Protein AF-A0A813FHL9-F1 (afdb_monomer)

Organism: Polarella glacialis (NCBI:txid89957)

Mean predicted aligned error: 2.97 Å

Solvent-accessible surface area (backbone atoms only — not comparable to full-atom values): 8102 Å² total; per-residue (Å²): 130,76,44,78,50,72,41,61,72,48,93,92,56,60,74,73,78,47,56,90,54,62,83,43,96,44,47,47,83,42,82,35,44,56,59,36,57,68,48,47,50,51,54,36,64,77,66,66,61,61,65,46,76,47,72,78,59,60,77,58,60,78,54,15,73,80,38,45,64,62,32,35,42,39,28,30,46,10,44,53,36,48,51,53,50,33,56,78,71,63,42,82,44,76,46,76,64,78,65,74,43,21,58,22,81,72,71,90,77,63,81,88,55,98,82,57,66,80,42,44,79,46,55,38,29,42,23,45,42,50,27,50,54,50,65,75,72,108

Secondary structure (DSSP, 8-state):
--EEEEE---TT--GGGTGGGTT-TTEEEEE--TT-HHHHHHHHHHHT--EEEE------HHHHHH-HHHHHIIIIIHHHHHHHHHHHTT--EEEE---GGGG---TTSPPP-TTSPP---SHHHHHHHHHHHHHHH-

Nearest PDB structures (foldseek):
  1lrk-assembly1_A  TM=9.056E-01  e=1.031E-09  Escherichia coli
  1kvs-assembly1_A  TM=9.029E-01  e=2.023E-09  Escherichia coli
  6k0g-assembly1_A  TM=8.890E-01  e=2.998E-08  Bifidobacterium longum subsp. longum JCM 1217
  1rpn-assembly3_C  TM=8.419E-01  e=6.648E-08  Pseudomonas aeruginosa
  2z95-assembly1_C  TM=8.115E-01  e=9.031E-08  Aquifex aeolicus VF5

Foldseek 3Di:
DAEEAEEQCPPPDDVVVCVVPCPPPRYDYQHDALLDLVSLLCSCVVVVDQAEEDPWFDADQVVCVVCLVVRLSRLQSSLLSNVVSCVVSVRPYYHYDADPLQLPDCPPNDDDDPPRHGDHDGSNSVSRVNSVVSVVVD

pLDDT: mean 96.05, std 3.8, range [76.69, 98.81]

Structure (mmCIF, N/CA/C/O backbone):
data_AF-A0A813FHL9-F1
#
_entry.id   AF-A0A813FHL9-F1
#
loop_
_atom_site.group_PDB
_atom_site.id
_atom_site.type_symbol
_atom_site.label_atom_id
_atom_site.label_alt_id
_atom_site.label_comp_id
_atom_site.label_asym_id
_atom_site.label_entity_id
_atom_site.label_seq_id
_atom_site.pdbx_PDB_ins_code
_atom_site.Cartn_x
_atom_site.Cartn_y
_atom_site.Cartn_z
_atom_site.occupancy
_atom_site.B_iso_or_equiv
_atom_site.auth_seq_id
_atom_site.auth_comp_id
_atom_site.auth_asym_id
_atom_site.auth_atom_id
_atom_site.pdbx_PDB_model_num
ATOM 1 N N . VAL A 1 1 ? -21.629 2.687 7.165 1.00 89.56 1 VAL A N 1
ATOM 2 C CA . VAL A 1 1 ? -20.211 2.277 7.051 1.00 89.56 1 VAL A CA 1
ATOM 3 C C . VAL A 1 1 ? -19.360 3.407 7.592 1.00 89.56 1 VAL A C 1
ATOM 5 O O . VAL A 1 1 ? -19.623 4.548 7.219 1.00 89.56 1 VAL A O 1
ATOM 8 N N . PHE A 1 2 ? -18.445 3.101 8.508 1.00 96.50 2 PHE A N 1
ATOM 9 C CA . PHE A 1 2 ? -17.491 4.048 9.085 1.00 96.50 2 PHE A CA 1
ATOM 10 C C . PHE A 1 2 ? -16.114 3.811 8.451 1.00 96.50 2 PHE A C 1
ATOM 12 O O . PHE A 1 2 ? -15.751 2.657 8.239 1.00 96.50 2 PHE A O 1
ATOM 19 N N . PHE A 1 3 ? -15.377 4.873 8.129 1.00 97.81 3 PHE A N 1
ATOM 20 C CA . PHE A 1 3 ? -14.071 4.799 7.475 1.00 97.81 3 PHE A CA 1
ATOM 21 C C . PHE A 1 3 ? -12.968 5.372 8.366 1.00 97.81 3 PHE A C 1
ATOM 23 O O . PHE A 1 3 ? -13.123 6.434 8.964 1.00 97.81 3 PHE A O 1
ATOM 30 N N . VAL A 1 4 ? -11.824 4.695 8.393 1.00 98.19 4 VAL A N 1
ATOM 31 C CA . VAL A 1 4 ? -10.582 5.215 8.968 1.00 98.19 4 VAL A CA 1
ATOM 32 C C . VAL A 1 4 ? -9.633 5.481 7.806 1.00 98.19 4 VAL A C 1
ATOM 34 O O . VAL A 1 4 ? -9.189 4.546 7.144 1.00 98.19 4 VAL A O 1
ATOM 37 N N . CYS A 1 5 ? -9.358 6.751 7.523 1.00 98.19 5 CYS A N 1
ATOM 38 C CA . CYS A 1 5 ? -8.308 7.148 6.592 1.00 98.19 5 CYS A CA 1
ATOM 39 C C . CYS A 1 5 ? -6.994 7.197 7.375 1.00 98.19 5 CYS A C 1
ATOM 41 O O . CYS A 1 5 ? -6.797 8.103 8.181 1.00 98.19 5 CYS A O 1
ATOM 43 N N . PHE A 1 6 ? -6.153 6.181 7.187 1.00 98.56 6 PHE A N 1
ATOM 44 C CA . PHE A 1 6 ? -4.864 6.043 7.857 1.00 98.56 6 PHE A CA 1
ATOM 45 C C . PHE A 1 6 ? -3.740 6.364 6.872 1.00 98.56 6 PHE A C 1
ATOM 47 O O . PHE A 1 6 ? -3.578 5.649 5.885 1.00 98.56 6 PHE A O 1
ATOM 54 N N . ASP A 1 7 ? -3.006 7.447 7.113 1.00 98.25 7 ASP A N 1
ATOM 55 C CA . ASP A 1 7 ? -1.997 7.963 6.182 1.00 98.25 7 ASP A CA 1
ATOM 56 C C . ASP A 1 7 ? -0.874 8.67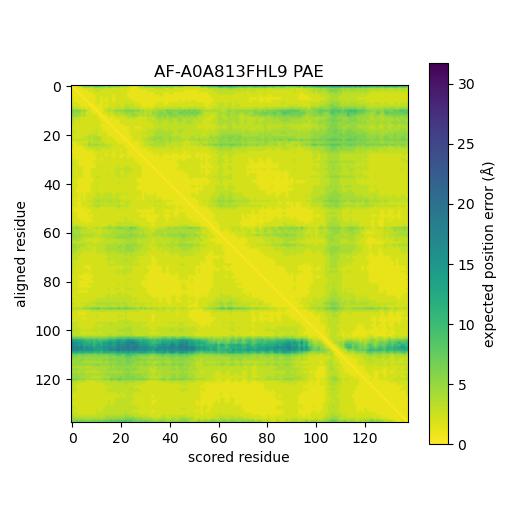7 6.947 1.00 98.25 7 ASP A C 1
ATOM 58 O O . ASP A 1 7 ? -1.129 9.324 7.962 1.00 98.25 7 ASP A O 1
ATOM 62 N N . ASN A 1 8 ? 0.370 8.581 6.477 1.00 97.19 8 ASN A N 1
ATOM 63 C CA . ASN A 1 8 ? 1.525 9.211 7.132 1.00 97.19 8 ASN A CA 1
ATOM 64 C C . ASN A 1 8 ? 1.859 10.602 6.572 1.00 97.19 8 ASN A C 1
ATOM 66 O O . ASN A 1 8 ? 2.890 11.163 6.933 1.00 97.19 8 ASN A O 1
ATOM 70 N N . LEU A 1 9 ? 1.035 11.131 5.659 1.00 96.81 9 LEU A N 1
ATOM 71 C CA . LEU A 1 9 ? 1.247 12.397 4.956 1.00 96.81 9 LEU A CA 1
ATOM 72 C C . LEU A 1 9 ? 2.623 12.490 4.276 1.00 96.81 9 LEU A C 1
ATOM 74 O O . LEU A 1 9 ? 3.157 13.583 4.076 1.00 96.81 9 LEU A O 1
ATOM 78 N N . SER A 1 10 ? 3.202 11.337 3.922 1.00 93.81 10 SER A N 1
ATOM 79 C CA . SER A 1 1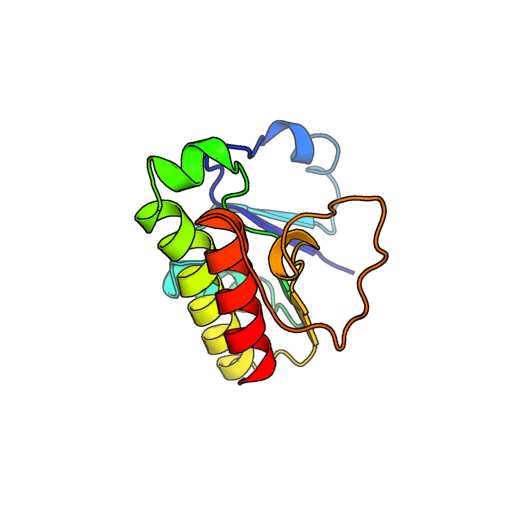0 ? 4.472 11.279 3.206 1.00 93.81 10 SER A CA 1
ATOM 80 C C . SER A 1 10 ? 4.333 11.813 1.783 1.00 93.81 10 SER A C 1
ATOM 82 O O . SER A 1 10 ? 3.255 12.173 1.305 1.00 93.81 10 SER A O 1
ATOM 84 N N . GLU A 1 11 ? 5.465 11.915 1.099 1.00 86.69 11 GLU A N 1
ATOM 85 C CA . GLU A 1 11 ? 5.529 12.548 -0.206 1.00 86.69 11 GLU A CA 1
ATOM 86 C C . GLU A 1 11 ? 4.580 11.886 -1.223 1.00 86.69 11 GLU A C 1
ATOM 88 O O . GLU A 1 11 ? 4.616 10.675 -1.426 1.00 86.69 11 GLU A O 1
ATOM 93 N N . GLY A 1 12 ? 3.724 12.701 -1.849 1.00 86.69 12 GLY A N 1
ATOM 94 C CA . GLY A 1 12 ? 2.619 12.250 -2.706 1.00 86.69 12 GLY A CA 1
ATOM 95 C C . GLY A 1 12 ? 1.240 12.321 -2.034 1.00 86.69 12 GLY A C 1
ATOM 96 O O . GLY A 1 12 ? 0.229 12.329 -2.734 1.00 86.69 12 GLY A O 1
ATOM 97 N N . SER A 1 13 ? 1.187 12.450 -0.706 1.00 92.88 13 SER A N 1
ATOM 98 C CA . SER A 1 13 ? -0.044 12.695 0.050 1.00 92.88 13 SER A CA 1
ATOM 99 C C . SER A 1 13 ? -0.360 14.192 0.150 1.00 92.88 13 SER A C 1
ATOM 101 O O . SER A 1 13 ? 0.526 15.049 0.109 1.00 92.88 13 SER A O 1
ATOM 103 N N . ASN A 1 14 ? -1.645 14.527 0.280 1.00 94.75 14 ASN A N 1
ATOM 104 C CA . ASN A 1 14 ? -2.104 15.896 0.493 1.00 94.75 14 ASN A CA 1
ATOM 105 C C . ASN A 1 14 ? -3.335 15.907 1.404 1.00 94.75 14 ASN A C 1
ATOM 107 O O . ASN A 1 14 ? -4.420 15.481 1.000 1.00 94.75 14 ASN A O 1
ATOM 111 N N . ARG A 1 15 ? -3.182 16.456 2.616 1.00 94.38 15 ARG A N 1
ATOM 112 C CA . ARG A 1 15 ? -4.263 16.583 3.608 1.00 94.38 15 ARG A CA 1
ATOM 113 C C . ARG A 1 15 ? -5.480 17.332 3.050 1.00 94.38 15 ARG A C 1
ATOM 115 O O . ARG A 1 15 ? -6.605 16.991 3.410 1.00 94.38 15 ARG A O 1
ATOM 122 N N . ALA A 1 16 ? -5.276 18.269 2.121 1.00 96.25 16 ALA A N 1
ATOM 123 C CA . ALA A 1 16 ? -6.355 19.019 1.483 1.00 96.25 16 ALA A CA 1
ATOM 124 C C . ALA A 1 16 ? -7.335 18.124 0.703 1.00 96.25 16 ALA A C 1
ATOM 126 O O . ALA A 1 16 ? -8.506 18.464 0.575 1.00 96.25 16 ALA A O 1
ATOM 127 N N . ASN A 1 17 ? -6.907 16.940 0.244 1.00 95.69 17 ASN A N 1
ATOM 128 C CA . ASN A 1 17 ? -7.800 15.982 -0.418 1.00 95.69 17 ASN A CA 1
ATOM 129 C C . ASN A 1 17 ? -8.852 15.400 0.545 1.00 95.69 17 ASN A C 1
ATOM 131 O O . ASN A 1 17 ? -9.908 14.949 0.106 1.00 95.69 17 ASN A O 1
ATOM 135 N N . PHE A 1 18 ? -8.574 15.408 1.853 1.00 96.06 18 PHE A N 1
ATOM 136 C CA . PHE A 1 18 ? -9.486 14.928 2.891 1.00 96.06 18 PHE A CA 1
ATOM 137 C C . PHE A 1 18 ? -10.434 16.024 3.404 1.00 96.06 18 PHE A C 1
ATOM 139 O O . PHE A 1 18 ? -11.531 15.724 3.876 1.00 96.06 18 PHE A O 1
ATOM 146 N N . GLU A 1 19 ? -10.047 17.298 3.309 1.00 95.00 19 GLU A N 1
ATOM 147 C CA . GLU A 1 19 ? -10.810 18.432 3.855 1.00 95.00 19 GLU A CA 1
ATOM 148 C C . GLU A 1 19 ? -12.287 18.474 3.425 1.00 95.00 19 GLU A C 1
ATOM 150 O O . GLU A 1 19 ? -13.134 18.658 4.305 1.00 95.00 19 GLU A O 1
ATOM 155 N N . PRO A 1 20 ? -12.656 18.222 2.148 1.00 97.06 20 PRO A N 1
ATOM 156 C CA . PRO A 1 20 ? -14.057 18.261 1.722 1.00 97.06 20 PRO A CA 1
ATOM 157 C C . PRO A 1 20 ? -14.964 17.269 2.459 1.00 97.06 20 PRO A C 1
ATOM 159 O O . PRO A 1 20 ? -16.177 17.468 2.517 1.00 97.06 20 PRO A O 1
ATOM 162 N N . ILE A 1 21 ? -14.390 16.199 3.019 1.00 96.56 21 ILE A N 1
ATOM 163 C CA . ILE A 1 21 ? -15.122 15.125 3.699 1.00 96.56 21 ILE A CA 1
ATOM 164 C C . ILE A 1 21 ? -14.841 15.059 5.205 1.00 96.56 21 ILE A C 1
ATOM 166 O O . ILE A 1 21 ? -15.453 14.248 5.896 1.00 96.56 21 ILE A O 1
ATOM 170 N N . ALA A 1 22 ? -13.988 15.936 5.743 1.00 94.88 22 ALA A N 1
ATOM 171 C CA . ALA A 1 22 ? -13.570 15.911 7.147 1.00 94.88 22 ALA A CA 1
ATOM 172 C C . ALA A 1 22 ? -14.719 16.122 8.151 1.00 94.88 22 ALA A C 1
ATOM 174 O O . ALA A 1 22 ? -14.620 15.718 9.307 1.00 94.88 22 ALA A O 1
ATOM 175 N N . TYR A 1 23 ? -15.814 16.746 7.713 1.00 95.50 23 TYR A N 1
ATOM 176 C CA . TYR A 1 23 ? -16.997 17.022 8.536 1.00 95.50 23 TYR A CA 1
ATOM 177 C C . TYR A 1 23 ? -18.020 15.874 8.536 1.00 95.50 23 TYR A C 1
ATOM 179 O O . TYR A 1 23 ? -19.024 15.938 9.252 1.00 95.50 23 TYR A O 1
ATOM 187 N N . ALA A 1 24 ? -17.820 14.841 7.711 1.00 97.44 24 ALA A N 1
ATOM 188 C CA . ALA A 1 24 ? -18.730 13.707 7.654 1.00 97.44 24 ALA A CA 1
ATOM 189 C C . ALA A 1 24 ? -18.625 12.868 8.938 1.00 97.44 24 ALA A C 1
ATOM 191 O O . ALA A 1 24 ? -17.544 12.548 9.418 1.00 97.44 24 ALA A O 1
ATOM 192 N N . LYS A 1 25 ? -19.772 12.464 9.497 1.00 96.94 25 LYS A N 1
ATOM 193 C CA . LYS A 1 25 ? -19.834 11.744 10.787 1.00 96.94 25 LYS A CA 1
ATOM 194 C C . LYS A 1 25 ? -19.284 10.316 10.735 1.00 96.94 25 LYS A C 1
ATOM 196 O O . LYS A 1 25 ? -19.173 9.667 11.770 1.00 96.94 25 LYS A O 1
ATOM 201 N N . ASN A 1 26 ? -19.032 9.797 9.538 1.00 97.50 26 ASN A N 1
ATOM 202 C CA . ASN A 1 26 ? -18.686 8.404 9.295 1.00 97.50 26 ASN A CA 1
ATOM 203 C C . ASN A 1 26 ? -17.280 8.221 8.708 1.00 97.50 26 ASN A C 1
ATOM 205 O O . ASN A 1 26 ? -17.019 7.194 8.085 1.00 97.50 26 ASN A O 1
ATOM 209 N N . ILE A 1 27 ? -16.392 9.198 8.889 1.00 98.00 27 ILE A N 1
ATOM 210 C CA . ILE A 1 27 ? -14.981 9.083 8.533 1.00 98.00 27 ILE A CA 1
ATOM 211 C C . ILE A 1 27 ? -14.111 9.799 9.564 1.00 98.00 27 ILE A C 1
ATOM 213 O O . ILE A 1 27 ? -14.502 10.823 10.117 1.00 98.00 27 ILE A O 1
ATOM 217 N N . VAL A 1 28 ? -12.922 9.262 9.812 1.00 97.69 28 VAL A N 1
ATOM 218 C CA . VAL A 1 28 ? -11.885 9.904 10.620 1.00 97.69 28 VAL A CA 1
ATOM 219 C C . VAL A 1 28 ? -10.546 9.821 9.896 1.00 97.69 28 VAL A C 1
ATOM 221 O O . VAL A 1 28 ? -10.282 8.848 9.191 1.00 97.69 28 VAL A O 1
ATOM 224 N N . PHE A 1 29 ? -9.713 10.846 10.065 1.00 98.19 29 PHE A N 1
ATOM 225 C CA . PHE A 1 29 ? -8.318 10.821 9.638 1.00 98.19 29 PHE A CA 1
ATOM 226 C C . PHE A 1 29 ? -7.436 10.458 10.830 1.00 98.19 29 PHE A C 1
ATOM 228 O O . PHE A 1 29 ? -7.516 11.110 11.872 1.00 98.19 29 PHE A O 1
ATOM 235 N N . VAL A 1 30 ? -6.592 9.447 10.664 1.00 98.19 30 VAL A N 1
ATOM 236 C CA . VAL A 1 30 ? -5.599 9.020 11.648 1.00 98.19 30 VAL A CA 1
ATOM 237 C C . VAL A 1 30 ? -4.237 9.119 10.985 1.00 98.19 30 VAL A C 1
ATOM 239 O O . VAL A 1 30 ? -3.961 8.425 10.011 1.00 98.19 30 VAL A O 1
ATOM 242 N N . GLU A 1 31 ? -3.388 9.996 11.508 1.00 98.06 31 GLU A N 1
ATOM 243 C CA . GLU A 1 31 ? -2.023 10.108 11.011 1.00 98.06 31 GLU A CA 1
ATOM 244 C C . GLU A 1 31 ? -1.186 8.938 11.533 1.00 98.06 31 GLU A C 1
ATOM 246 O O . GLU A 1 31 ? -1.120 8.707 12.743 1.00 98.06 31 GLU A O 1
ATOM 251 N N . GLY A 1 32 ? -0.561 8.184 10.632 1.00 98.12 32 GLY A N 1
ATOM 252 C CA . GLY A 1 32 ? 0.265 7.048 11.014 1.00 98.12 32 GLY A CA 1
ATOM 253 C C . GLY A 1 32 ? 0.887 6.314 9.834 1.00 98.12 32 GLY A C 1
ATOM 254 O O . GLY A 1 32 ? 0.414 6.379 8.704 1.00 98.12 32 GLY A O 1
ATOM 255 N N . ASP A 1 33 ? 1.980 5.607 10.114 1.00 98.19 33 ASP A N 1
ATOM 256 C CA . ASP A 1 33 ? 2.747 4.862 9.118 1.00 98.19 33 ASP A CA 1
ATOM 257 C C . ASP A 1 33 ? 2.395 3.373 9.152 1.00 98.19 33 ASP A C 1
ATOM 259 O O . ASP A 1 33 ? 2.401 2.750 10.215 1.00 98.19 33 ASP A O 1
ATOM 263 N N . VAL A 1 34 ? 2.113 2.788 7.986 1.00 98.12 34 VAL A N 1
ATOM 264 C CA . VAL A 1 34 ? 1.759 1.363 7.858 1.00 98.12 34 VAL A CA 1
ATOM 265 C C . VAL A 1 34 ? 2.904 0.423 8.236 1.00 98.12 34 VAL A C 1
ATOM 267 O O . VAL A 1 34 ? 2.657 -0.728 8.579 1.00 98.12 34 VAL A O 1
ATOM 270 N N . SER A 1 35 ? 4.151 0.900 8.226 1.00 97.50 35 SER A N 1
ATOM 271 C CA . SER A 1 35 ? 5.313 0.154 8.715 1.00 97.50 35 SER A CA 1
ATOM 272 C C . SER A 1 35 ? 5.477 0.204 10.241 1.00 97.50 35 SER A C 1
ATOM 274 O O . SER A 1 35 ? 6.285 -0.542 10.796 1.00 97.50 35 SER A O 1
ATOM 276 N N . SER A 1 36 ? 4.686 1.024 10.943 1.00 98.50 36 SER A N 1
ATOM 277 C CA . SER A 1 36 ? 4.631 1.054 12.404 1.00 98.50 36 SER A CA 1
ATOM 278 C C . SER A 1 36 ? 3.533 0.128 12.920 1.00 98.50 36 SER A C 1
ATOM 280 O O . SER A 1 36 ? 2.352 0.478 12.939 1.00 98.50 36 SER A O 1
ATOM 282 N N . GLU A 1 37 ? 3.923 -1.050 13.414 1.00 98.50 37 GLU A N 1
ATOM 283 C CA . GLU A 1 37 ? 2.973 -2.007 13.996 1.00 98.50 37 GLU A CA 1
ATOM 284 C C . GLU A 1 37 ? 2.145 -1.382 15.131 1.00 98.50 37 GLU A C 1
ATOM 286 O O . GLU A 1 37 ? 0.943 -1.623 15.222 1.00 98.50 37 GLU A O 1
ATOM 291 N N . VAL A 1 38 ? 2.764 -0.548 15.971 1.00 98.56 38 VAL A N 1
ATOM 292 C CA . VAL A 1 38 ? 2.079 0.127 17.083 1.00 98.56 38 VAL A CA 1
ATOM 293 C C . VAL A 1 38 ? 0.990 1.070 16.569 1.00 98.56 38 VAL A C 1
ATOM 295 O O . VAL A 1 38 ? -0.119 1.056 17.099 1.00 98.56 38 VAL A O 1
ATOM 298 N N . ALA A 1 39 ? 1.276 1.855 15.525 1.00 98.56 39 ALA A N 1
ATOM 299 C CA . ALA A 1 39 ? 0.305 2.789 14.958 1.00 98.56 39 ALA A CA 1
ATOM 300 C C . ALA A 1 39 ? -0.866 2.047 14.297 1.00 98.56 39 ALA A C 1
ATOM 302 O O . ALA A 1 39 ? -2.025 2.381 14.542 1.00 98.56 39 ALA A O 1
ATOM 303 N N . VAL A 1 40 ? -0.569 0.994 13.526 1.00 98.62 40 VAL A N 1
ATOM 304 C CA . VAL A 1 40 ? -1.585 0.150 12.881 1.00 98.62 40 VAL A CA 1
ATOM 305 C C . VAL A 1 40 ? -2.484 -0.520 13.922 1.00 98.62 40 VAL A C 1
ATOM 307 O O . VAL A 1 40 ? -3.708 -0.427 13.826 1.00 98.62 40 VAL A O 1
ATOM 310 N N . ARG A 1 41 ? -1.896 -1.155 14.947 1.00 98.56 41 ARG A N 1
ATOM 311 C CA . ARG A 1 41 ? -2.648 -1.778 16.048 1.00 98.56 41 ARG A CA 1
ATOM 312 C C . ARG A 1 41 ? -3.535 -0.762 16.760 1.00 98.56 41 ARG A C 1
ATOM 314 O O . ARG A 1 41 ? -4.720 -1.024 16.939 1.00 98.56 41 ARG A O 1
ATOM 321 N N . GLY A 1 42 ? -2.980 0.401 17.103 1.00 98.50 42 GLY A N 1
ATOM 322 C CA . GLY A 1 42 ? -3.715 1.469 17.775 1.00 98.50 42 GLY A CA 1
ATOM 323 C C . GLY A 1 42 ? -4.917 1.957 16.965 1.00 98.50 42 GLY A C 1
ATOM 324 O O . GLY A 1 42 ? -6.006 2.100 17.519 1.00 98.50 42 GLY A O 1
ATOM 325 N N . ALA A 1 43 ? -4.757 2.151 15.652 1.00 98.19 43 ALA A N 1
ATOM 326 C CA . ALA A 1 43 ? -5.850 2.554 14.770 1.00 98.19 43 ALA A CA 1
ATOM 327 C C . ALA A 1 43 ? -6.942 1.474 14.662 1.00 98.19 43 ALA A C 1
ATOM 329 O O . ALA A 1 43 ? -8.129 1.794 14.754 1.00 98.19 43 ALA A O 1
ATOM 330 N N . MET A 1 44 ? -6.556 0.201 14.507 1.00 97.94 44 MET A N 1
ATOM 331 C CA . MET A 1 44 ? -7.508 -0.914 14.418 1.00 97.94 44 MET A CA 1
ATOM 332 C C . MET A 1 44 ? -8.299 -1.110 15.713 1.00 97.94 44 MET A C 1
ATOM 334 O O . MET A 1 44 ? -9.519 -1.257 15.660 1.00 97.94 44 MET A O 1
ATOM 338 N N . GLU A 1 45 ? -7.625 -1.066 16.864 1.00 97.62 45 GLU A N 1
ATOM 339 C CA . GLU A 1 45 ? -8.243 -1.231 18.183 1.00 97.62 45 GLU A CA 1
ATOM 340 C C . GLU A 1 45 ? -9.172 -0.064 18.529 1.00 97.62 45 GLU A C 1
ATOM 342 O O . GLU A 1 45 ? -10.325 -0.280 18.899 1.00 97.62 45 GLU A O 1
ATOM 347 N N . THR A 1 46 ? -8.709 1.175 18.335 1.00 98.19 46 THR A N 1
ATOM 348 C CA . THR A 1 46 ? -9.475 2.387 18.677 1.00 98.19 46 THR A CA 1
ATOM 349 C C . THR A 1 46 ? -10.777 2.492 17.885 1.00 98.19 46 THR A C 1
ATOM 351 O O . THR A 1 46 ? -11.787 2.965 18.408 1.00 98.19 46 THR A O 1
ATOM 354 N N . HIS A 1 47 ? -10.766 2.069 16.620 1.00 97.06 47 HIS A N 1
ATOM 355 C CA . HIS A 1 47 ? -11.894 2.258 15.707 1.00 97.06 47 HIS A CA 1
ATOM 356 C C . HIS A 1 47 ? -12.658 0.974 15.370 1.00 97.06 47 HIS A C 1
ATOM 358 O O . HIS A 1 47 ? -13.612 1.041 14.596 1.00 97.06 47 HIS A O 1
ATOM 364 N N . GLY A 1 48 ? -12.274 -0.174 15.939 1.00 95.94 48 GLY A N 1
ATOM 365 C CA . GLY A 1 48 ? -12.939 -1.455 15.690 1.00 95.94 48 GLY A CA 1
ATOM 366 C C . GLY A 1 48 ? -12.937 -1.844 14.210 1.00 95.94 48 GLY A C 1
ATOM 367 O O . GLY A 1 48 ? -13.982 -2.194 13.665 1.00 95.94 48 GLY A O 1
ATOM 368 N N . VAL A 1 49 ? -11.785 -1.722 13.543 1.00 97.75 49 VAL A N 1
ATOM 369 C CA . VAL A 1 49 ? -11.647 -2.025 12.107 1.00 97.75 49 VAL A CA 1
ATOM 370 C C . VAL A 1 49 ? -11.931 -3.509 11.855 1.00 97.75 49 VAL A C 1
ATOM 372 O O . VAL A 1 49 ? -11.377 -4.364 12.535 1.00 97.75 49 VAL A O 1
ATOM 375 N N . ASP A 1 50 ? -12.769 -3.819 10.859 1.00 96.75 50 ASP A N 1
ATOM 376 C CA . ASP A 1 50 ? -13.124 -5.199 10.469 1.00 96.75 50 ASP A CA 1
ATOM 377 C C . ASP A 1 50 ? -12.688 -5.585 9.039 1.00 96.75 50 ASP A C 1
ATOM 379 O O . ASP A 1 50 ? -12.722 -6.760 8.655 1.00 96.75 50 ASP A O 1
ATOM 383 N N . THR A 1 51 ? -12.271 -4.589 8.253 1.00 98.12 51 THR A N 1
ATOM 384 C CA . THR A 1 51 ? -11.939 -4.686 6.830 1.00 98.12 51 THR A CA 1
ATOM 385 C C . THR A 1 51 ? -10.815 -3.703 6.520 1.00 98.12 51 THR A C 1
ATOM 387 O O . THR A 1 51 ? -10.864 -2.551 6.950 1.00 98.12 51 THR A O 1
ATOM 390 N N . VAL A 1 52 ? -9.825 -4.133 5.737 1.00 98.50 52 VAL A N 1
ATOM 391 C CA . VAL A 1 52 ? -8.687 -3.302 5.324 1.00 98.50 52 VAL A CA 1
ATOM 392 C C . VAL A 1 52 ? -8.693 -3.116 3.811 1.00 98.50 52 VAL A C 1
ATOM 394 O O . VAL A 1 52 ? -8.781 -4.084 3.058 1.00 98.50 52 VAL A O 1
ATOM 397 N N . MET A 1 53 ? -8.562 -1.866 3.371 1.00 98.50 53 MET A N 1
ATOM 398 C CA . MET A 1 53 ? -8.245 -1.497 1.993 1.00 98.50 53 MET A CA 1
ATOM 399 C C . MET A 1 53 ? -6.883 -0.808 2.009 1.00 98.50 53 MET A C 1
ATOM 401 O O . MET A 1 53 ? -6.753 0.295 2.532 1.00 98.50 53 MET A O 1
ATOM 405 N N . HIS A 1 54 ? -5.859 -1.489 1.502 1.00 98.50 54 HIS A N 1
ATOM 406 C CA . HIS A 1 54 ? -4.467 -1.059 1.579 1.00 98.50 54 HIS A CA 1
ATOM 407 C C . HIS A 1 54 ? -4.041 -0.367 0.283 1.00 98.50 54 HIS A C 1
ATOM 409 O O . HIS A 1 54 ? -3.753 -1.035 -0.713 1.00 98.50 54 HIS A O 1
ATOM 415 N N . LEU A 1 55 ? -4.030 0.970 0.310 1.00 97.94 55 LEU A N 1
ATOM 416 C CA . LEU A 1 55 ? -3.580 1.829 -0.796 1.00 97.94 55 LEU A CA 1
ATOM 417 C C . LEU A 1 55 ? -2.224 2.494 -0.524 1.00 97.94 55 LEU A C 1
ATOM 419 O O . LEU A 1 55 ? -1.638 3.064 -1.441 1.00 97.94 55 LEU A O 1
ATOM 423 N N . ALA A 1 56 ? -1.747 2.469 0.724 1.00 97.81 56 ALA A N 1
ATOM 424 C CA . ALA A 1 56 ? -0.553 3.199 1.123 1.00 97.81 56 ALA A CA 1
ATOM 425 C C . ALA A 1 56 ? 0.684 2.616 0.426 1.00 97.81 56 ALA A C 1
ATOM 427 O O . ALA A 1 56 ? 0.988 1.429 0.563 1.00 97.81 56 ALA A O 1
ATOM 428 N N . ALA A 1 57 ? 1.387 3.456 -0.332 1.00 97.50 57 ALA A N 1
ATOM 429 C CA . ALA A 1 57 ? 2.597 3.084 -1.045 1.00 97.50 57 ALA A CA 1
ATOM 430 C C . ALA A 1 57 ? 3.422 4.321 -1.418 1.00 97.50 57 ALA A C 1
ATOM 432 O O . ALA A 1 57 ? 2.880 5.399 -1.653 1.00 97.50 57 ALA A O 1
ATOM 433 N N . GLN A 1 58 ? 4.729 4.132 -1.569 1.00 96.94 58 GLN A N 1
ATOM 434 C CA . GLN A 1 58 ? 5.556 4.998 -2.403 1.00 96.94 58 GLN A CA 1
ATOM 435 C C . GLN A 1 58 ? 5.399 4.563 -3.864 1.00 96.94 58 GLN A C 1
ATOM 437 O O . GLN A 1 58 ? 5.543 3.376 -4.164 1.00 96.94 58 GLN A O 1
ATOM 442 N N . THR A 1 59 ? 5.079 5.501 -4.764 1.00 93.31 59 THR A N 1
ATOM 443 C CA . THR A 1 59 ? 4.587 5.180 -6.122 1.00 93.31 59 THR A CA 1
ATOM 444 C C . THR A 1 59 ? 5.431 5.711 -7.279 1.00 93.31 59 THR A C 1
ATOM 446 O O . THR A 1 59 ? 5.295 5.241 -8.402 1.00 93.31 59 THR A O 1
ATOM 449 N N . HIS A 1 60 ? 6.313 6.682 -7.046 1.00 93.94 60 HIS A N 1
ATOM 450 C CA . HIS A 1 60 ? 7.004 7.365 -8.141 1.00 93.94 60 HIS A CA 1
ATOM 451 C C . HIS A 1 60 ? 8.187 6.547 -8.689 1.00 93.94 60 HIS A C 1
ATOM 453 O O . HIS A 1 60 ? 9.230 6.452 -8.037 1.00 93.94 60 HIS A O 1
ATOM 459 N N . VAL A 1 61 ? 8.069 6.043 -9.922 1.00 92.19 61 VAL A N 1
ATOM 460 C CA . VAL A 1 61 ? 9.060 5.156 -10.567 1.00 92.19 61 VAL A CA 1
ATOM 461 C C . VAL A 1 61 ? 10.486 5.718 -10.523 1.00 92.19 61 VAL A C 1
ATOM 463 O O . VAL A 1 61 ? 11.360 5.073 -9.947 1.00 92.19 61 VAL A O 1
ATOM 466 N N . ASP A 1 62 ? 10.736 6.936 -11.017 1.00 92.94 62 ASP A N 1
ATOM 467 C CA . ASP A 1 62 ? 12.107 7.492 -11.051 1.00 92.94 62 ASP A CA 1
ATOM 468 C C . ASP A 1 62 ? 12.755 7.592 -9.665 1.00 92.94 62 ASP A C 1
ATOM 470 O O . ASP A 1 62 ? 13.938 7.307 -9.473 1.00 92.94 62 ASP A O 1
ATOM 474 N N . ARG A 1 63 ? 11.965 7.963 -8.655 1.00 93.00 63 ARG A N 1
ATOM 475 C CA . ARG A 1 63 ? 12.451 8.107 -7.281 1.00 93.00 63 ARG A CA 1
ATOM 476 C C . ARG A 1 63 ? 12.769 6.767 -6.647 1.00 93.00 63 ARG A C 1
ATOM 478 O O . ARG A 1 63 ? 13.645 6.710 -5.789 1.00 93.00 63 ARG A O 1
ATOM 485 N N . SER A 1 64 ? 12.108 5.701 -7.084 1.00 95.81 64 SER A N 1
ATOM 486 C CA . SER A 1 64 ? 12.380 4.355 -6.589 1.00 95.81 64 SER A CA 1
ATOM 487 C C . SER A 1 64 ? 13.821 3.913 -6.875 1.00 95.81 64 SER A C 1
ATOM 489 O O . SER A 1 64 ? 14.400 3.195 -6.065 1.00 95.81 64 SER A O 1
ATOM 491 N N . PHE A 1 65 ? 14.450 4.417 -7.945 1.00 95.94 65 PHE A N 1
ATOM 492 C CA . PHE A 1 65 ? 15.875 4.192 -8.214 1.00 95.94 65 PHE A CA 1
ATOM 493 C C . PHE A 1 65 ? 16.789 4.928 -7.234 1.00 95.94 65 PHE A C 1
ATOM 495 O O . PHE A 1 65 ? 17.817 4.391 -6.828 1.00 95.94 65 PHE A O 1
ATOM 502 N N . ALA A 1 66 ? 16.418 6.144 -6.832 1.00 96.81 66 ALA A N 1
ATOM 503 C CA . ALA A 1 66 ? 17.192 6.934 -5.878 1.00 96.81 66 ALA A CA 1
ATOM 504 C C . ALA A 1 66 ? 16.996 6.468 -4.425 1.00 96.81 66 ALA A C 1
ATOM 506 O O . ALA A 1 66 ? 17.911 6.579 -3.611 1.00 96.81 66 ALA A O 1
ATOM 507 N N . LYS A 1 67 ? 15.803 5.960 -4.090 1.00 95.81 67 LYS A N 1
ATOM 508 C CA . LYS A 1 67 ? 15.381 5.628 -2.721 1.00 95.81 67 LYS A CA 1
ATOM 509 C C . LYS A 1 67 ? 14.763 4.221 -2.603 1.00 95.81 67 LYS A C 1
ATOM 511 O O . LYS A 1 67 ? 13.689 4.072 -2.018 1.00 95.81 67 LYS A O 1
ATOM 516 N N . PRO A 1 68 ? 15.415 3.156 -3.103 1.00 94.94 68 PRO A N 1
ATOM 517 C CA . PRO A 1 68 ? 14.817 1.817 -3.155 1.00 94.94 68 PRO A CA 1
ATOM 518 C C . PRO A 1 68 ? 14.487 1.244 -1.767 1.00 94.94 68 PRO A C 1
ATOM 520 O O . PRO A 1 68 ? 13.533 0.480 -1.611 1.00 94.94 68 PRO A O 1
ATOM 523 N N . VAL A 1 69 ? 15.246 1.641 -0.739 1.00 97.19 69 VAL A N 1
ATOM 524 C CA . VAL A 1 69 ? 15.007 1.231 0.653 1.00 97.19 69 VAL A CA 1
ATOM 525 C C . VAL A 1 69 ? 13.736 1.872 1.213 1.00 97.19 69 VAL A C 1
ATOM 527 O O . VAL A 1 69 ? 12.942 1.167 1.826 1.00 97.19 69 VAL A O 1
ATOM 530 N N . GLU A 1 70 ? 13.493 3.165 0.961 1.00 95.75 70 GLU A N 1
ATOM 531 C CA . GLU A 1 70 ? 12.258 3.845 1.397 1.00 95.75 70 GLU A CA 1
ATOM 532 C C . GLU A 1 70 ? 11.021 3.199 0.750 1.00 95.75 70 GLU A C 1
ATOM 534 O O . GLU A 1 70 ? 10.026 2.936 1.425 1.00 95.75 70 GLU A O 1
ATOM 539 N N . PHE A 1 71 ? 11.110 2.852 -0.539 1.00 97.31 71 PHE A N 1
ATOM 540 C CA . PHE A 1 71 ? 10.044 2.142 -1.254 1.00 97.31 71 PHE A CA 1
ATOM 541 C C . PHE A 1 71 ? 9.801 0.746 -0.678 1.00 97.31 71 PHE A C 1
ATOM 543 O O . PHE A 1 71 ? 8.656 0.364 -0.453 1.00 97.31 71 PHE A O 1
ATOM 550 N N . SER A 1 72 ? 10.865 -0.004 -0.387 1.00 97.88 72 SER A N 1
ATOM 551 C CA . SER A 1 72 ? 10.747 -1.334 0.223 1.00 97.88 72 SER A CA 1
ATOM 552 C C . SER A 1 72 ? 10.153 -1.263 1.633 1.00 97.88 72 SER A C 1
ATOM 554 O O . SER A 1 72 ? 9.316 -2.088 1.996 1.00 97.88 72 SER A O 1
ATOM 556 N N . GLN A 1 73 ? 10.532 -0.253 2.417 1.00 97.94 73 GLN A N 1
ATOM 557 C CA . GLN A 1 73 ? 9.995 -0.029 3.755 1.00 97.94 73 GLN A CA 1
ATOM 558 C C . GLN A 1 73 ? 8.486 0.256 3.711 1.00 97.94 73 GLN A C 1
ATOM 560 O O . GLN A 1 73 ? 7.717 -0.380 4.431 1.00 97.94 73 GLN A O 1
ATOM 565 N N . ALA A 1 74 ? 8.043 1.168 2.846 1.00 97.19 74 ALA A N 1
ATOM 566 C CA . ALA A 1 74 ? 6.625 1.500 2.734 1.00 97.19 74 ALA A CA 1
ATOM 567 C C . ALA A 1 74 ? 5.814 0.346 2.119 1.00 97.19 74 ALA A C 1
ATOM 569 O O . ALA A 1 74 ? 4.817 -0.098 2.689 1.00 97.19 74 ALA A O 1
ATOM 570 N N . ASN A 1 75 ? 6.258 -0.173 0.973 1.00 98.50 75 ASN A N 1
ATOM 571 C CA . ASN A 1 75 ? 5.450 -1.067 0.147 1.00 98.50 75 ASN A CA 1
ATOM 572 C C . ASN A 1 75 ? 5.522 -2.519 0.625 1.00 98.50 75 ASN A C 1
ATOM 574 O O . ASN A 1 75 ? 4.496 -3.193 0.661 1.00 98.50 75 ASN A O 1
ATOM 578 N N . VAL A 1 76 ? 6.703 -3.007 1.017 1.00 98.62 76 VAL A N 1
ATOM 579 C CA . VAL A 1 76 ? 6.898 -4.408 1.432 1.00 98.62 76 VAL A CA 1
ATOM 580 C C . VAL A 1 76 ? 6.724 -4.542 2.937 1.00 98.62 76 VAL A C 1
ATOM 582 O O . VAL A 1 76 ? 5.833 -5.262 3.388 1.00 98.62 76 VAL A O 1
ATOM 585 N N . MET A 1 77 ? 7.526 -3.818 3.726 1.00 98.50 77 MET A N 1
ATOM 586 C CA . MET A 1 77 ? 7.468 -3.931 5.188 1.00 98.50 77 MET A CA 1
ATOM 587 C C . MET A 1 77 ? 6.139 -3.415 5.742 1.00 98.50 77 MET A C 1
ATOM 589 O O . MET A 1 77 ? 5.552 -4.074 6.598 1.00 98.50 77 MET A O 1
ATOM 593 N N . GLY A 1 78 ? 5.615 -2.305 5.212 1.00 98.62 78 GLY A N 1
ATOM 594 C CA . GLY A 1 78 ? 4.280 -1.812 5.557 1.00 98.62 78 GLY A CA 1
ATOM 595 C C . GLY A 1 78 ? 3.174 -2.829 5.268 1.00 98.62 78 GLY A C 1
ATOM 596 O O . GLY A 1 78 ? 2.322 -3.072 6.120 1.00 98.62 78 GLY A O 1
ATOM 597 N N . THR A 1 79 ? 3.223 -3.506 4.116 1.00 98.81 79 THR A N 1
ATOM 598 C CA . THR A 1 79 ? 2.268 -4.583 3.796 1.00 98.81 79 THR A CA 1
ATOM 599 C C . THR A 1 79 ? 2.410 -5.768 4.752 1.00 98.81 79 THR A C 1
ATOM 601 O O . THR A 1 79 ? 1.402 -6.261 5.254 1.00 98.81 79 THR A O 1
ATOM 604 N N . ALA A 1 80 ? 3.637 -6.197 5.066 1.00 98.75 80 ALA A N 1
ATOM 605 C CA . ALA A 1 80 ? 3.879 -7.288 6.011 1.00 98.75 80 ALA A CA 1
ATOM 606 C C . ALA A 1 80 ? 3.332 -6.976 7.416 1.00 98.75 80 ALA A C 1
ATOM 608 O O . ALA A 1 80 ? 2.688 -7.826 8.034 1.00 98.75 80 ALA A O 1
ATOM 609 N N . VAL A 1 81 ? 3.550 -5.751 7.908 1.00 98.75 81 VAL A N 1
ATOM 610 C CA . VAL A 1 81 ? 2.999 -5.281 9.187 1.00 98.75 81 VAL A CA 1
ATOM 611 C C . VAL A 1 81 ? 1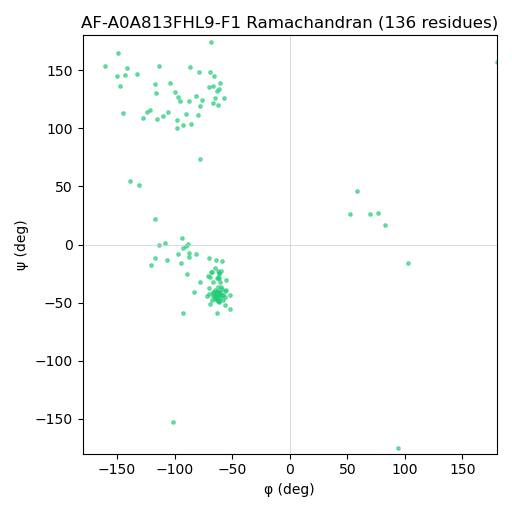.475 -5.287 9.145 1.00 98.75 81 VAL A C 1
ATOM 613 O O . VAL A 1 81 ? 0.843 -5.851 10.039 1.00 98.75 81 VAL A O 1
ATOM 616 N N . LEU A 1 82 ? 0.877 -4.721 8.095 1.00 98.50 82 LEU A N 1
ATOM 617 C CA . LEU A 1 82 ? -0.573 -4.632 7.975 1.00 98.50 82 LEU A CA 1
ATOM 618 C C . LEU A 1 82 ? -1.225 -6.020 7.904 1.00 98.50 82 LEU A C 1
ATOM 620 O O . LEU A 1 82 ? -2.228 -6.237 8.578 1.00 98.50 82 LEU A O 1
ATOM 624 N N . LEU A 1 83 ? -0.641 -6.975 7.168 1.00 98.56 83 LEU A N 1
ATOM 625 C CA . LEU A 1 83 ? -1.094 -8.372 7.107 1.00 98.56 83 LEU A CA 1
ATOM 626 C C . LEU A 1 83 ? -0.985 -9.072 8.466 1.00 98.56 83 LEU A C 1
ATOM 628 O O . LEU A 1 83 ? -1.954 -9.679 8.926 1.00 98.56 83 LEU A O 1
ATOM 632 N N . LYS A 1 84 ? 0.165 -8.945 9.145 1.00 98.56 84 LYS A N 1
ATOM 633 C CA . LYS A 1 84 ? 0.381 -9.514 10.483 1.00 98.56 84 LYS A CA 1
ATOM 634 C C . LYS A 1 84 ? -0.666 -9.012 11.473 1.00 98.56 84 LYS A C 1
ATOM 636 O O . LYS A 1 84 ? -1.316 -9.819 12.133 1.00 98.56 84 LYS A O 1
ATOM 641 N N . VAL A 1 85 ? -0.852 -7.695 11.558 1.00 98.50 85 VAL A N 1
ATOM 642 C CA . VAL A 1 85 ? -1.824 -7.106 12.486 1.00 98.50 85 VAL A CA 1
ATOM 643 C C . VAL A 1 85 ? -3.251 -7.480 12.089 1.00 98.50 85 VAL A C 1
ATOM 645 O O . VAL A 1 85 ? -4.032 -7.866 12.953 1.00 98.50 85 VAL A O 1
ATOM 648 N N . SER A 1 86 ? -3.576 -7.459 10.794 1.00 98.25 86 SER A N 1
ATOM 649 C CA . SER A 1 86 ? -4.893 -7.872 10.289 1.00 98.25 86 SER A CA 1
ATOM 650 C C . SER A 1 86 ? -5.243 -9.297 10.719 1.00 98.25 86 SER A C 1
ATOM 652 O O . SER A 1 86 ? -6.343 -9.541 11.214 1.00 98.25 86 SER A O 1
ATOM 654 N N . ARG A 1 87 ? -4.294 -10.232 10.603 1.00 97.81 87 ARG A N 1
ATOM 655 C CA . ARG A 1 87 ? -4.460 -11.613 11.070 1.00 97.81 87 ARG A CA 1
ATOM 656 C C . ARG A 1 87 ? -4.680 -11.673 12.580 1.00 97.81 87 ARG A C 1
ATOM 658 O O . ARG A 1 87 ? -5.598 -12.352 13.030 1.00 97.81 87 ARG A O 1
ATOM 665 N N . ASP A 1 88 ? -3.863 -10.960 13.354 1.00 97.81 88 ASP A N 1
ATOM 666 C CA . ASP A 1 88 ? -3.954 -10.955 14.818 1.00 97.81 88 ASP A CA 1
ATOM 667 C C . ASP A 1 88 ? -5.301 -10.374 15.317 1.00 97.81 88 ASP A C 1
ATOM 669 O O . ASP A 1 88 ? -5.794 -10.790 16.363 1.00 97.81 88 ASP A O 1
ATOM 673 N N . PHE A 1 89 ? -5.920 -9.456 14.561 1.00 97.69 89 PHE A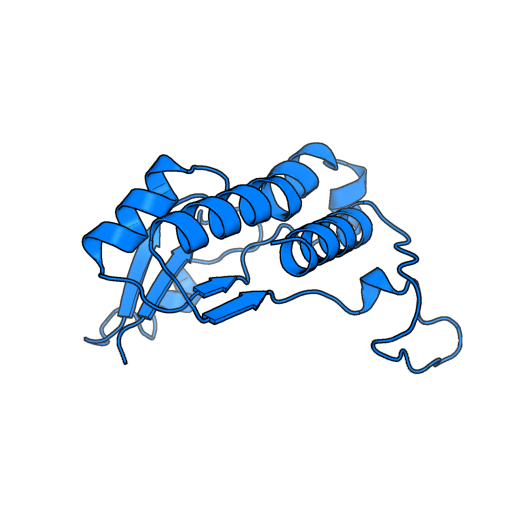 N 1
ATOM 674 C CA . PHE A 1 89 ? -7.251 -8.886 14.833 1.00 97.69 89 PHE A CA 1
ATOM 675 C C . PHE A 1 89 ? -8.413 -9.664 14.187 1.00 97.69 89 PHE A C 1
ATOM 677 O O . PHE A 1 89 ? -9.575 -9.302 14.369 1.00 97.69 89 PHE A O 1
ATOM 684 N N . GLY A 1 90 ? -8.137 -10.733 13.433 1.00 97.19 90 GLY A N 1
ATOM 68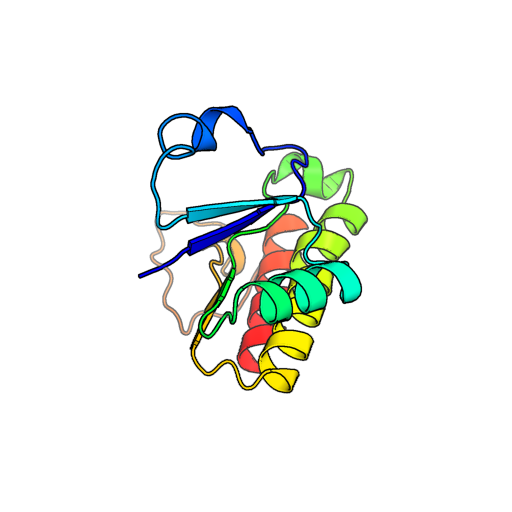5 C CA . GLY A 1 90 ? -9.171 -11.527 12.764 1.00 97.19 90 GLY A CA 1
ATOM 686 C C . GLY A 1 90 ? -9.870 -10.808 11.603 1.00 97.19 90 GLY A C 1
ATOM 687 O O . GLY A 1 90 ? -11.017 -11.132 11.280 1.00 97.19 90 GLY A O 1
ATOM 688 N N . ILE A 1 91 ? -9.202 -9.844 10.962 1.00 97.50 91 ILE A N 1
ATOM 689 C CA . ILE A 1 91 ? -9.692 -9.170 9.754 1.00 97.50 91 ILE A CA 1
ATOM 690 C C . ILE A 1 91 ? -9.839 -10.204 8.637 1.00 97.50 91 ILE A C 1
ATOM 692 O O . ILE A 1 91 ? -8.872 -10.842 8.227 1.00 97.50 91 ILE A O 1
ATOM 696 N N . ARG A 1 92 ? -11.060 -10.363 8.116 1.00 92.25 92 ARG A N 1
ATOM 697 C CA . ARG A 1 92 ? -11.360 -11.369 7.077 1.00 92.25 92 ARG A CA 1
ATOM 698 C C . ARG A 1 92 ? -11.296 -10.832 5.653 1.00 92.25 92 ARG A C 1
ATOM 700 O O . ARG A 1 92 ? -11.309 -11.615 4.710 1.00 92.25 92 ARG A O 1
ATOM 707 N N . ARG A 1 93 ? -11.308 -9.510 5.484 1.00 97.00 93 ARG A N 1
ATOM 708 C CA . ARG A 1 93 ? -11.282 -8.853 4.174 1.00 97.00 93 ARG A CA 1
ATOM 709 C C . ARG A 1 93 ? -10.104 -7.899 4.113 1.00 97.00 93 ARG A C 1
ATOM 711 O O . ARG A 1 93 ? -10.083 -6.897 4.825 1.00 97.00 93 ARG A O 1
ATOM 718 N N . PHE A 1 94 ? -9.160 -8.222 3.242 1.00 98.31 94 PHE A N 1
ATOM 719 C CA . PHE A 1 94 ? -7.975 -7.427 2.973 1.00 98.31 94 PHE A CA 1
ATOM 720 C C . PHE A 1 94 ? -7.893 -7.192 1.465 1.00 98.31 94 PHE A C 1
ATOM 722 O O . PHE A 1 94 ? -7.653 -8.122 0.700 1.00 98.31 94 PHE A O 1
ATOM 729 N N . LEU A 1 95 ? -8.147 -5.960 1.032 1.00 98.38 95 LEU A N 1
ATOM 730 C CA . LEU A 1 95 ? -8.007 -5.548 -0.360 1.00 98.38 95 LEU A CA 1
ATOM 731 C C . LEU A 1 95 ? -6.653 -4.862 -0.528 1.00 98.38 95 LEU A C 1
ATOM 733 O O . LEU A 1 95 ? -6.475 -3.734 -0.071 1.00 98.38 95 LEU A O 1
ATOM 737 N N . HIS A 1 96 ? -5.709 -5.536 -1.180 1.00 98.44 96 HIS A N 1
ATOM 738 C CA . HIS A 1 96 ? -4.442 -4.931 -1.576 1.00 98.44 96 HIS A CA 1
ATOM 739 C C . HIS A 1 96 ? -4.588 -4.261 -2.940 1.00 98.44 96 HIS A C 1
ATOM 741 O O . HIS A 1 96 ? -4.961 -4.916 -3.910 1.00 98.44 96 HIS A O 1
ATOM 747 N N . VAL A 1 97 ? -4.288 -2.966 -3.027 1.00 98.38 97 VAL A N 1
ATOM 748 C CA . VAL A 1 97 ? -4.239 -2.267 -4.314 1.00 98.38 97 VAL A CA 1
ATOM 749 C C . VAL A 1 97 ? -2.827 -2.380 -4.858 1.00 98.38 97 VAL A C 1
ATOM 751 O O . VAL A 1 97 ? -1.908 -1.813 -4.269 1.00 98.38 97 VAL A O 1
ATOM 754 N N . SER A 1 98 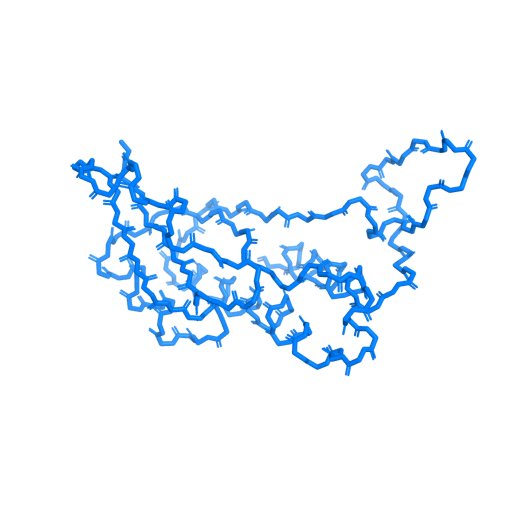? -2.646 -3.110 -5.960 1.00 97.31 98 SER A N 1
ATOM 755 C CA . SER A 1 98 ? -1.349 -3.260 -6.629 1.00 97.31 98 SER A CA 1
ATOM 756 C C . SER A 1 98 ? -1.210 -2.368 -7.872 1.00 97.31 98 SER A C 1
ATOM 758 O O . SER A 1 98 ? -1.796 -1.288 -7.918 1.00 97.31 98 SER A O 1
ATOM 760 N N . THR A 1 99 ? -0.386 -2.774 -8.836 1.00 96.12 99 THR A N 1
ATOM 761 C CA . THR A 1 99 ? -0.131 -2.095 -10.110 1.00 96.12 99 THR A CA 1
ATOM 762 C C . THR A 1 99 ? 0.019 -3.130 -11.224 1.00 96.12 99 THR A C 1
ATOM 764 O O . THR A 1 99 ? 0.447 -4.248 -10.962 1.00 96.12 99 THR A O 1
ATOM 767 N N . ASP A 1 100 ? -0.304 -2.771 -12.462 1.00 94.69 100 ASP A N 1
ATOM 768 C CA . ASP A 1 100 ? -0.048 -3.612 -13.636 1.00 94.69 100 ASP A CA 1
ATOM 769 C C . ASP A 1 100 ? 1.452 -3.751 -13.944 1.00 94.69 100 ASP A C 1
ATOM 771 O O . ASP A 1 100 ? 1.873 -4.765 -14.498 1.00 94.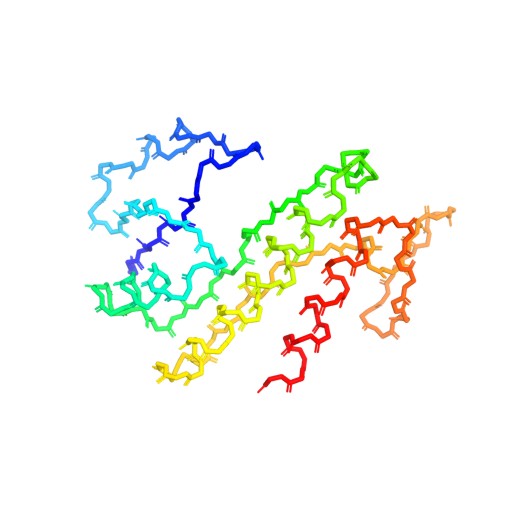69 100 ASP A O 1
ATOM 775 N N . GLU A 1 101 ? 2.283 -2.798 -13.502 1.00 95.38 101 GLU A N 1
ATOM 776 C CA . GLU A 1 101 ? 3.742 -2.848 -13.671 1.00 95.38 101 GLU A CA 1
ATOM 777 C C . GLU A 1 101 ? 4.408 -4.084 -13.034 1.00 95.38 101 GLU A C 1
ATOM 779 O O . GLU A 1 101 ? 5.565 -4.382 -13.342 1.00 95.38 101 GLU A O 1
ATOM 784 N N . VAL A 1 102 ? 3.714 -4.835 -12.164 1.00 96.94 102 VAL A N 1
ATOM 785 C CA . VAL A 1 102 ? 4.230 -6.113 -11.637 1.00 96.94 102 VAL A CA 1
ATOM 786 C C . VAL A 1 102 ? 4.454 -7.147 -12.742 1.00 96.94 102 VAL A C 1
ATOM 788 O O . VAL A 1 102 ? 5.325 -8.004 -12.600 1.00 96.94 102 VAL A O 1
ATOM 791 N N . TYR A 1 103 ? 3.729 -7.041 -13.860 1.00 96.19 103 TYR A N 1
ATOM 792 C CA . TYR A 1 103 ? 3.868 -7.907 -15.036 1.00 96.19 103 TYR A CA 1
ATOM 793 C C . TYR A 1 103 ? 4.912 -7.401 -16.050 1.00 96.19 103 TYR A C 1
ATOM 795 O O . TYR A 1 103 ? 5.149 -8.050 -17.072 1.00 96.19 103 TYR A O 1
ATOM 803 N N . GLY A 1 104 ? 5.566 -6.271 -15.760 1.00 91.88 104 GLY A N 1
ATOM 804 C CA . GLY A 1 104 ? 6.577 -5.642 -16.609 1.00 91.88 104 GLY A CA 1
ATOM 805 C C . GLY A 1 104 ? 6.024 -4.569 -17.548 1.00 91.88 104 GLY A C 1
ATOM 806 O O . GLY A 1 104 ? 4.857 -4.189 -17.490 1.00 91.88 104 GLY A O 1
AT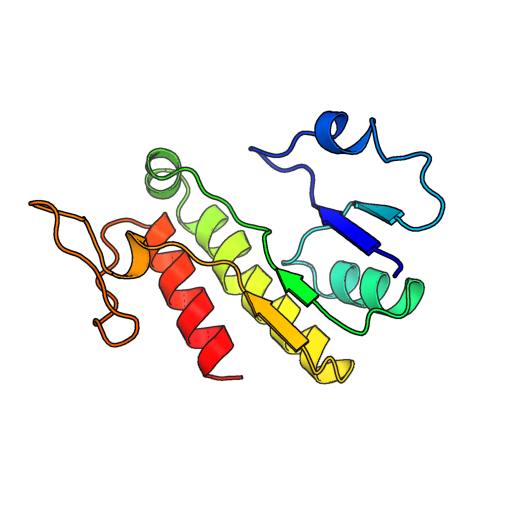OM 807 N N . GLU A 1 105 ? 6.887 -4.040 -18.417 1.00 84.31 105 GLU A N 1
ATOM 808 C CA . GLU A 1 105 ? 6.504 -2.981 -19.354 1.00 84.31 105 GLU A CA 1
ATOM 809 C C . GLU A 1 105 ? 5.499 -3.479 -20.401 1.00 84.31 105 GLU A C 1
ATOM 811 O O . GLU A 1 105 ? 5.677 -4.531 -21.025 1.00 84.31 105 GLU A O 1
ATOM 816 N N . ASN A 1 106 ? 4.469 -2.672 -20.666 1.00 81.19 106 ASN A N 1
ATOM 817 C CA . ASN A 1 106 ? 3.534 -2.926 -21.755 1.00 81.19 106 ASN A CA 1
ATOM 818 C C . ASN A 1 106 ? 4.139 -2.512 -23.109 1.00 81.19 106 ASN A C 1
ATOM 820 O O . ASN A 1 106 ? 3.776 -1.497 -23.710 1.00 81.19 106 ASN A O 1
ATOM 824 N N . VAL A 1 107 ? 5.091 -3.306 -23.595 1.00 76.69 107 VAL A N 1
ATOM 825 C CA . VAL A 1 107 ? 5.673 -3.116 -24.925 1.00 76.69 107 VAL A CA 1
ATOM 826 C C . VAL A 1 107 ? 4.703 -3.648 -25.980 1.00 76.69 107 VAL A C 1
ATOM 828 O O . VAL A 1 107 ? 4.389 -4.836 -26.020 1.00 76.69 107 VAL A O 1
ATOM 831 N N . GLY A 1 108 ? 4.245 -2.766 -26.872 1.00 80.44 108 GLY A N 1
ATOM 832 C CA . GLY A 1 108 ? 3.474 -3.157 -28.057 1.00 80.44 108 GLY A CA 1
ATOM 833 C C . GLY A 1 108 ? 1.976 -3.392 -27.835 1.00 80.44 108 GLY A C 1
ATOM 834 O O . GLY A 1 108 ? 1.341 -3.997 -28.695 1.00 80.44 108 GLY A O 1
ATOM 835 N N . GLY A 1 109 ? 1.398 -2.911 -26.728 1.00 82.31 109 GLY A N 1
ATOM 836 C CA . GLY A 1 109 ? -0.048 -2.994 -26.476 1.00 82.31 109 GLY A CA 1
ATOM 837 C C . GLY A 1 109 ? -0.521 -4.383 -26.043 1.00 82.31 109 GLY A C 1
ATOM 838 O O . GLY A 1 109 ? -1.669 -4.757 -26.292 1.00 82.31 109 GLY A O 1
ATOM 839 N N . ARG A 1 110 ? 0.364 -5.161 -25.412 1.00 86.38 110 ARG A N 1
ATOM 840 C CA . ARG A 1 110 ? 0.019 -6.438 -24.790 1.00 86.38 110 ARG A CA 1
ATOM 841 C C . ARG A 1 110 ? -1.024 -6.207 -23.691 1.00 86.38 110 ARG A C 1
ATOM 843 O O . ARG A 1 110 ? -0.939 -5.260 -22.913 1.00 86.38 110 ARG A O 1
ATOM 850 N N . VAL A 1 111 ? -2.001 -7.103 -23.613 1.00 90.56 111 VAL A N 1
ATOM 851 C CA . VAL A 1 111 ? -2.943 -7.176 -22.490 1.00 90.56 111 VAL A CA 1
ATOM 852 C C . VAL A 1 111 ? -2.416 -8.218 -21.511 1.00 90.56 111 VAL A C 1
ATOM 854 O O . VAL A 1 111 ? -2.175 -9.357 -21.915 1.00 90.56 111 VAL A O 1
ATOM 857 N N . PHE A 1 112 ? -2.205 -7.819 -20.258 1.00 93.50 112 PHE A N 1
ATOM 858 C CA . PHE A 1 112 ? -1.792 -8.730 -19.191 1.00 93.50 112 PHE A CA 1
ATOM 859 C C . PHE A 1 112 ? -2.981 -9.535 -18.658 1.00 93.50 112 PHE A C 1
ATOM 861 O O . PHE A 1 112 ? -4.115 -9.051 -18.654 1.00 93.50 112 PHE A O 1
ATOM 868 N N . GLN A 1 113 ? -2.711 -10.761 -18.219 1.00 94.56 113 GLN A N 1
ATOM 869 C CA . GLN A 1 113 ? -3.659 -11.636 -17.525 1.00 94.56 113 GLN A CA 1
ATOM 870 C C . GLN A 1 113 ? -3.203 -11.859 -16.083 1.00 94.56 113 GLN A C 1
ATOM 872 O O . GLN A 1 113 ? -2.009 -11.858 -15.810 1.00 94.56 113 GLN A O 1
ATOM 877 N N . GLU A 1 114 ? -4.126 -12.152 -15.167 1.00 95.12 114 GLU A N 1
ATOM 878 C CA . GLU A 1 114 ? -3.806 -12.421 -13.755 1.00 95.12 114 GLU A CA 1
ATOM 879 C C . GLU A 1 114 ? -2.935 -13.676 -13.551 1.00 95.12 114 GLU A C 1
ATOM 881 O O . GLU A 1 114 ? -2.397 -13.896 -12.470 1.00 95.12 114 GLU A O 1
ATOM 886 N N . SER A 1 115 ? -2.798 -14.518 -14.580 1.00 94.75 115 SER A N 1
ATOM 887 C CA . SER A 1 115 ? -1.896 -15.674 -14.593 1.00 94.75 115 SER A CA 1
ATOM 888 C C . SER A 1 115 ? -0.512 -15.385 -15.183 1.00 94.75 115 SER A C 1
ATOM 890 O O . SER A 1 115 ? 0.313 -16.300 -15.241 1.00 94.75 115 SER A O 1
ATOM 892 N N . ASP A 1 116 ? -0.259 -14.172 -15.684 1.00 95.06 116 ASP A N 1
ATOM 893 C CA . ASP A 1 116 ? 1.056 -13.803 -16.205 1.00 95.06 116 ASP A CA 1
ATOM 894 C C . ASP A 1 116 ? 2.104 -13.790 -15.075 1.00 95.06 116 ASP A C 1
ATOM 896 O O . ASP A 1 116 ? 1.797 -13.447 -13.932 1.00 95.06 116 ASP A O 1
ATOM 900 N N . PRO A 1 117 ? 3.363 -14.171 -15.353 1.00 95.25 117 PRO A N 1
ATOM 901 C CA . PRO A 1 117 ? 4.406 -14.147 -14.338 1.00 95.25 117 PRO A CA 1
ATOM 902 C C . PRO A 1 117 ? 4.769 -12.709 -13.956 1.00 95.25 117 PRO A C 1
ATOM 904 O O . PRO A 1 117 ? 4.787 -11.814 -14.803 1.00 95.25 117 PRO A O 1
ATOM 907 N N . PHE A 1 118 ? 5.163 -12.508 -12.698 1.00 96.94 118 PHE A N 1
ATOM 908 C CA . PHE A 1 118 ? 5.754 -11.242 -12.276 1.00 96.94 118 PHE A CA 1
ATOM 909 C C . PHE A 1 118 ? 7.096 -11.010 -12.976 1.00 96.94 118 PHE A C 1
ATOM 911 O O . PHE A 1 118 ? 8.004 -11.843 -12.908 1.00 96.94 118 PHE A O 1
ATOM 918 N N . LEU A 1 119 ? 7.219 -9.857 -13.629 1.00 96.62 119 LEU A N 1
ATOM 919 C CA . LEU A 1 119 ? 8.404 -9.401 -14.357 1.00 96.62 119 LEU A CA 1
ATOM 920 C C . LEU A 1 119 ? 8.660 -7.902 -14.100 1.00 96.62 119 LEU A C 1
ATOM 922 O O . LEU A 1 119 ? 8.752 -7.124 -15.052 1.00 96.62 119 LEU A O 1
ATOM 926 N N . PRO A 1 120 ? 8.765 -7.465 -12.830 1.00 96.19 120 PRO A N 1
ATOM 927 C CA . PRO A 1 120 ? 8.923 -6.052 -12.505 1.00 96.19 120 PRO A CA 1
ATOM 928 C C . PRO A 1 120 ? 10.210 -5.469 -13.105 1.00 96.19 120 PRO A C 1
ATOM 930 O O . PRO A 1 120 ? 11.289 -6.053 -12.981 1.00 96.19 120 PRO A O 1
ATOM 933 N N . GLY A 1 121 ? 10.098 -4.295 -13.732 1.00 94.94 121 GLY A N 1
ATOM 934 C CA . GLY A 1 121 ? 11.202 -3.629 -14.439 1.00 94.94 121 GLY A CA 1
ATOM 935 C C . GLY A 1 121 ? 11.941 -2.554 -13.634 1.00 94.94 121 GLY A C 1
ATOM 936 O O . GLY A 1 121 ? 12.956 -2.034 -14.091 1.00 94.94 121 GLY A O 1
ATOM 937 N N . ASN A 1 122 ? 11.449 -2.188 -12.447 1.00 96.12 122 ASN A N 1
ATOM 938 C CA . ASN A 1 122 ? 12.003 -1.098 -11.637 1.00 96.12 122 ASN A CA 1
ATOM 939 C C . ASN A 1 122 ? 11.819 -1.361 -10.120 1.00 96.12 122 ASN A C 1
ATOM 941 O O . ASN A 1 122 ? 11.037 -2.235 -9.741 1.00 96.12 122 ASN A O 1
ATOM 945 N N . PRO A 1 123 ? 12.517 -0.636 -9.219 1.00 97.75 123 PRO A N 1
ATOM 946 C CA . PRO A 1 123 ? 12.408 -0.877 -7.775 1.00 97.75 123 PRO A CA 1
ATOM 947 C C . PRO A 1 123 ? 10.993 -0.690 -7.202 1.00 97.75 123 PRO A C 1
ATOM 949 O O . PRO A 1 123 ? 10.610 -1.405 -6.275 1.00 97.75 123 PRO A O 1
ATOM 952 N N . TYR A 1 124 ? 10.195 0.228 -7.758 1.00 97.50 124 TYR A N 1
ATOM 953 C CA . TYR A 1 124 ? 8.790 0.405 -7.380 1.00 97.50 124 TYR A CA 1
ATOM 954 C C . TYR A 1 124 ? 7.954 -0.846 -7.690 1.00 97.50 124 TYR A C 1
ATOM 956 O O . TYR A 1 124 ? 7.405 -1.452 -6.768 1.00 97.50 124 TYR A O 1
ATOM 964 N N . SER A 1 125 ? 7.904 -1.278 -8.949 1.00 97.56 125 SER A N 1
ATOM 965 C CA . SER A 1 125 ? 7.171 -2.476 -9.379 1.00 97.56 125 SER A CA 1
ATOM 966 C C . SER A 1 125 ? 7.671 -3.737 -8.672 1.00 97.56 125 SER A C 1
ATOM 968 O O . SER A 1 125 ? 6.862 -4.564 -8.257 1.00 97.56 125 SER A O 1
ATOM 970 N N . ALA A 1 126 ? 8.979 -3.850 -8.413 1.00 98.19 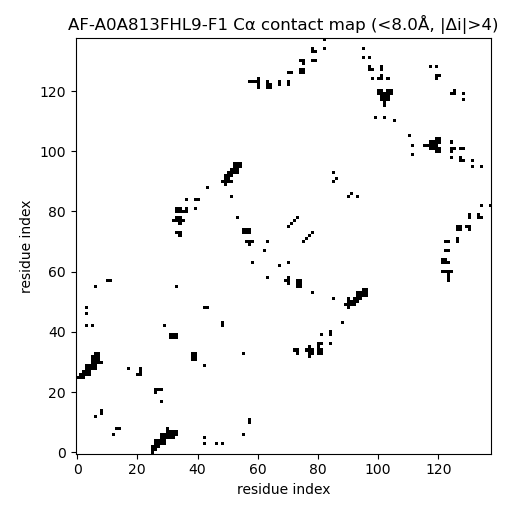126 ALA A N 1
ATOM 971 C CA . ALA A 1 126 ? 9.540 -4.959 -7.642 1.00 98.19 126 ALA A CA 1
ATOM 972 C C . ALA A 1 126 ? 9.005 -4.986 -6.203 1.00 98.19 126 ALA A C 1
ATOM 974 O O . ALA A 1 126 ? 8.632 -6.043 -5.695 1.00 98.19 126 ALA A O 1
ATOM 975 N N . SER A 1 127 ? 8.904 -3.822 -5.554 1.00 98.44 127 SER A N 1
ATOM 976 C CA . SER A 1 127 ? 8.319 -3.717 -4.214 1.00 98.44 127 SER A CA 1
ATOM 977 C C . SER A 1 127 ? 6.817 -4.045 -4.190 1.00 98.44 127 SER A C 1
ATOM 979 O O . SER A 1 127 ? 6.334 -4.622 -3.216 1.00 98.44 127 SER A O 1
ATOM 981 N N . LYS A 1 128 ? 6.078 -3.740 -5.266 1.00 98.50 128 LYS A N 1
ATOM 982 C CA . LYS A 1 128 ? 4.656 -4.093 -5.412 1.00 98.50 128 LYS A CA 1
ATOM 983 C C . LYS A 1 128 ? 4.459 -5.590 -5.645 1.00 98.50 128 LYS A C 1
ATOM 985 O O . LYS A 1 128 ? 3.654 -6.194 -4.946 1.00 98.50 128 LYS A O 1
ATOM 990 N N . ALA A 1 129 ? 5.261 -6.204 -6.513 1.00 98.38 129 ALA A N 1
ATOM 991 C CA . ALA A 1 129 ? 5.251 -7.651 -6.724 1.00 98.38 129 ALA A CA 1
ATOM 992 C C . ALA A 1 129 ? 5.609 -8.416 -5.435 1.00 98.38 129 ALA A C 1
ATOM 994 O O . ALA A 1 129 ? 4.966 -9.402 -5.085 1.00 98.38 129 ALA A O 1
ATOM 995 N N . ALA A 1 130 ? 6.593 -7.930 -4.668 1.00 98.56 130 ALA A N 1
ATOM 996 C CA . ALA A 1 130 ? 6.922 -8.503 -3.363 1.00 98.56 130 ALA A CA 1
ATOM 997 C C . ALA A 1 130 ? 5.751 -8.398 -2.367 1.00 98.56 130 ALA A C 1
ATOM 999 O O . ALA A 1 130 ? 5.489 -9.349 -1.630 1.00 98.56 130 ALA A O 1
ATOM 1000 N N . ALA A 1 131 ? 5.028 -7.274 -2.358 1.00 98.62 131 ALA A N 1
ATOM 1001 C CA . ALA A 1 131 ? 3.826 -7.110 -1.547 1.00 98.62 131 ALA A CA 1
ATOM 1002 C C . ALA A 1 131 ? 2.705 -8.081 -1.964 1.00 98.62 131 ALA A C 1
ATOM 1004 O O . ALA A 1 131 ? 2.085 -8.681 -1.090 1.00 98.62 131 ALA A O 1
ATOM 1005 N N . GLU A 1 132 ? 2.491 -8.314 -3.263 1.00 98.31 132 GLU A N 1
ATOM 1006 C CA . GLU A 1 132 ? 1.545 -9.334 -3.743 1.00 98.31 132 GLU A CA 1
ATOM 1007 C C . GLU A 1 132 ? 1.925 -10.740 -3.280 1.00 98.31 132 GLU A C 1
ATOM 1009 O O . GLU A 1 132 ? 1.079 -11.455 -2.746 1.00 98.31 132 GLU A O 1
ATOM 1014 N N . CYS A 1 133 ? 3.201 -11.124 -3.392 1.00 98.38 133 CYS A N 1
ATOM 1015 C CA . CYS A 1 133 ? 3.682 -12.408 -2.878 1.00 98.38 133 CYS A CA 1
ATOM 1016 C C . CYS A 1 133 ? 3.388 -12.580 -1.379 1.00 98.38 133 CYS A C 1
ATOM 1018 O O . CYS A 1 133 ? 3.006 -13.668 -0.949 1.00 98.38 133 CYS A O 1
ATOM 1020 N N . LEU A 1 134 ? 3.544 -11.516 -0.580 1.00 98.44 134 LEU A N 1
ATOM 1021 C CA . LEU A 1 134 ? 3.191 -11.539 0.841 1.00 98.44 134 LEU A CA 1
ATOM 1022 C C . LEU A 1 134 ? 1.686 -11.721 1.043 1.00 98.44 134 LEU A C 1
ATOM 1024 O O . LEU A 1 134 ? 1.290 -12.564 1.838 1.00 98.44 134 LEU A O 1
ATOM 1028 N N . VAL A 1 135 ? 0.856 -10.964 0.324 1.00 97.81 135 VAL A N 1
ATOM 1029 C CA . VAL A 1 135 ? -0.609 -11.060 0.423 1.00 97.81 135 VAL A CA 1
ATOM 1030 C C . VAL A 1 135 ? -1.098 -12.454 0.030 1.00 97.81 135 VAL A C 1
ATOM 1032 O O . VAL A 1 135 ? -1.951 -13.004 0.714 1.00 97.81 135 VAL A O 1
ATOM 1035 N N . HIS A 1 136 ? -0.540 -13.051 -1.024 1.00 95.81 136 HIS A N 1
ATOM 1036 C CA . HIS A 1 136 ? -0.881 -14.410 -1.451 1.00 95.81 136 HIS A CA 1
ATOM 1037 C C . HIS A 1 136 ? -0.409 -15.500 -0.479 1.00 95.81 136 HIS A C 1
ATOM 1039 O O . HIS A 1 136 ? -0.996 -16.580 -0.450 1.00 95.81 136 HIS A O 1
ATOM 1045 N N . GLY A 1 137 ? 0.666 -15.250 0.272 1.00 95.88 137 GLY A N 1
ATOM 1046 C CA . GLY A 1 137 ? 1.245 -16.217 1.205 1.00 95.88 137 GLY A CA 1
ATOM 1047 C C . GLY A 1 137 ? 0.651 -16.208 2.618 1.00 95.88 137 GLY A C 1
ATOM 1048 O O . GLY A 1 137 ? 0.994 -17.099 3.397 1.00 95.88 137 GLY A O 1
ATOM 1049 N N . TYR A 1 138 ? -0.174 -15.215 2.966 1.00 91.62 138 TYR A N 1
ATOM 1050 C CA . TYR A 1 138 ? -0.819 -15.060 4.281 1.00 91.62 138 TYR A CA 1
ATOM 1051 C C . TYR A 1 138 ? -2.222 -15.671 4.320 1.00 91.62 138 TYR A C 1
ATOM 1053 O O . TYR A 1 138 ? -2.575 -16.205 5.399 1.00 91.62 138 TYR A O 1
#

Sequence (138 aa):
VFFVCFDNLSEGSNRANFEPIAYAKNIVFVEGDVSSEVAVRGAMETHGVDTVMHLAAQTHVDRSFAKPVEFSQANVMGTAVLLKVSRDFGIRRFLHVSTDEVYGENVGGRVFQESDPFLPGNPYSASKAAAECLVHGY

Radius of gyration: 15.93 Å; Cα contacts (8 Å, |Δi|>4): 192; chains: 1; bounding box: 37×35×47 Å

InterPro domains:
  IPR016040 NAD(P)-binding domain [PF16363] (8-138)
  IPR036291 NAD(P)-binding domain superfamily [SSF51735] (4-138)